Protein AF-A0A142YNX5-F1 (afdb_monomer_lite)

Secondary structure (DSSP, 8-state):
-----------------------PPP---TTSS----HHHHSSPP-TTSHHHHHHHHHHHH-TTS-EEEE--STTS-EEEE-SHHHHHHHPSP-S------S-EES-S--TTHHHHHHHHHHHHHHHHHHTT-S-SSS-------------

Foldseek 3Di:
DDDDDDDDDDDDPDDPPPPPPPPPPDDDDPLLADADALCQLLDDQDPPTNLVLQQVCVCVLCVVQWDKDWDDDPPTEIEIERGSVLSNLQTPFADDADGFDHHYYSDSYTPRGNVRSRRVSVSCSLSCLQSVNSDRPDDHPPDDDPDDDDD

Radius of gyration: 27.18 Å; chains: 1; bounding box: 88×74×47 Å

Sequence (151 aa):
MRRPTPITACALTGLVLLAASGRAMADFLPGQFITHSQESWGGAPAPGNAAQLLMDRFDFVYPTGSVEVGVGGPGGFSAIFTSGPAVLDYLPASGGPDPLNQDLLDPTSTSSGVLGGQVLALRLNVDFNKAGYLVGRMIAISHLVFASTHP

pLDDT: mean 78.05, std 22.07, range [36.03, 98.06]

Structure (mmCIF, N/CA/C/O backbone):
data_AF-A0A142YNX5-F1
#
_entry.id   AF-A0A142YNX5-F1
#
loop_
_atom_site.group_PDB
_atom_site.id
_atom_site.type_symbol
_atom_site.label_atom_id
_atom_site.label_alt_id
_atom_site.label_comp_id
_atom_site.label_asym_id
_atom_site.label_entity_id
_atom_site.label_seq_id
_atom_site.pdbx_PDB_ins_code
_atom_site.Cartn_x
_atom_site.Cartn_y
_atom_site.Cartn_z
_atom_site.occupancy
_atom_site.B_iso_or_equiv
_atom_site.auth_seq_id
_atom_site.auth_comp_id
_atom_site.auth_asym_id
_atom_site.auth_atom_id
_atom_site.pdbx_PDB_model_num
ATOM 1 N N . MET A 1 1 ? 73.063 -59.517 3.429 1.00 36.12 1 MET A N 1
ATOM 2 C CA . MET A 1 1 ? 74.010 -58.490 3.919 1.00 36.12 1 MET A CA 1
ATOM 3 C C . MET A 1 1 ? 73.230 -57.199 4.169 1.00 36.12 1 MET A C 1
ATOM 5 O O . MET A 1 1 ? 72.555 -56.778 3.248 1.00 36.12 1 MET A O 1
ATOM 9 N N . ARG A 1 2 ? 73.347 -56.623 5.384 1.00 38.78 2 ARG A N 1
ATOM 10 C CA . ARG A 1 2 ? 73.044 -55.224 5.810 1.00 38.78 2 ARG A CA 1
ATOM 11 C C . ARG A 1 2 ? 71.569 -54.758 5.737 1.00 38.78 2 ARG A C 1
ATOM 13 O O . ARG A 1 2 ? 71.041 -54.570 4.659 1.00 38.78 2 ARG A O 1
ATOM 20 N N . ARG A 1 3 ? 70.827 -54.765 6.858 1.00 36.03 3 ARG A N 1
ATOM 21 C CA . ARG A 1 3 ? 70.736 -53.802 8.003 1.00 36.03 3 ARG A CA 1
ATOM 22 C C . ARG A 1 3 ? 69.725 -52.647 7.749 1.00 36.03 3 ARG A C 1
ATOM 24 O O . ARG A 1 3 ? 69.882 -51.971 6.742 1.00 36.03 3 ARG A O 1
ATOM 31 N N . PRO A 1 4 ? 68.737 -52.410 8.646 1.00 44.72 4 PRO A N 1
ATOM 32 C CA . PRO A 1 4 ? 67.688 -51.383 8.503 1.00 44.72 4 PRO A CA 1
ATOM 33 C C . PRO A 1 4 ? 67.989 -50.038 9.214 1.00 44.72 4 PRO A C 1
ATOM 35 O O . PRO A 1 4 ? 68.861 -49.996 10.082 1.00 44.72 4 PRO A O 1
ATOM 38 N N . THR A 1 5 ? 67.151 -49.018 8.916 1.00 41.62 5 THR A N 1
ATOM 39 C CA . THR A 1 5 ? 66.945 -47.654 9.518 1.00 41.62 5 THR A CA 1
ATOM 40 C C . THR A 1 5 ? 67.805 -46.490 8.960 1.00 41.62 5 THR A C 1
ATOM 42 O O . THR A 1 5 ? 68.911 -46.778 8.508 1.00 41.62 5 THR A O 1
ATOM 45 N N . PRO A 1 6 ? 67.352 -45.197 8.952 1.00 44.66 6 PRO A N 1
ATOM 46 C CA . PRO A 1 6 ? 66.336 -44.593 9.831 1.00 44.66 6 PRO A CA 1
ATOM 47 C C . PRO A 1 6 ? 65.276 -43.637 9.228 1.00 44.66 6 PRO A C 1
ATOM 49 O O . PRO A 1 6 ? 65.344 -43.136 8.110 1.00 44.66 6 PRO A O 1
ATOM 52 N N . ILE A 1 7 ? 64.297 -43.402 10.102 1.00 49.91 7 ILE A N 1
ATOM 53 C CA . ILE A 1 7 ? 63.203 -42.430 10.113 1.00 49.91 7 ILE A CA 1
ATOM 54 C C . ILE A 1 7 ? 63.721 -41.011 9.836 1.00 49.91 7 ILE A C 1
ATOM 56 O O . ILE A 1 7 ? 64.614 -40.535 10.529 1.00 49.91 7 ILE A O 1
ATOM 60 N N . THR A 1 8 ? 63.109 -40.306 8.885 1.00 45.72 8 THR A N 1
ATOM 61 C CA . THR A 1 8 ? 63.151 -38.838 8.827 1.00 45.72 8 THR A CA 1
ATOM 62 C C . THR A 1 8 ? 61.718 -38.333 8.891 1.00 45.72 8 THR A C 1
ATOM 64 O O . THR A 1 8 ? 60.982 -38.356 7.908 1.00 45.72 8 THR A O 1
ATOM 67 N N . ALA A 1 9 ? 61.310 -37.944 10.097 1.00 41.38 9 ALA A N 1
ATOM 68 C CA . ALA A 1 9 ? 60.069 -37.236 10.347 1.00 41.38 9 ALA A CA 1
ATOM 69 C C . ALA A 1 9 ? 60.228 -35.799 9.831 1.00 41.38 9 ALA A C 1
ATOM 71 O O . ALA A 1 9 ? 61.016 -35.022 10.366 1.00 41.38 9 ALA A O 1
ATOM 72 N N . CYS A 1 10 ? 59.506 -35.460 8.767 1.00 37.84 10 CYS A N 1
ATOM 73 C CA . CYS A 1 10 ? 59.402 -34.090 8.286 1.00 37.84 10 CYS A CA 1
ATOM 74 C C . CYS A 1 10 ? 58.332 -33.387 9.132 1.00 37.84 10 CYS A C 1
ATOM 76 O O . CYS A 1 10 ? 57.138 -33.631 8.967 1.00 37.84 10 CYS A O 1
ATOM 78 N N . ALA A 1 11 ? 58.765 -32.584 10.104 1.00 40.47 11 ALA A N 1
ATOM 79 C CA . ALA A 1 11 ? 57.874 -31.771 10.918 1.00 40.47 11 ALA A CA 1
ATOM 80 C C . ALA A 1 11 ? 57.271 -30.652 10.054 1.00 40.47 11 ALA A C 1
ATOM 82 O O . ALA A 1 11 ? 57.923 -29.640 9.808 1.00 40.47 11 ALA A O 1
ATOM 83 N N . LEU A 1 12 ? 56.030 -30.827 9.594 1.00 39.69 12 LEU A N 1
ATOM 84 C CA . LEU A 1 12 ? 55.212 -29.713 9.124 1.00 39.69 12 LEU A CA 1
ATOM 85 C C . LEU A 1 12 ? 54.325 -29.247 10.277 1.00 39.69 12 LEU A C 1
ATOM 87 O O . LEU A 1 12 ? 53.305 -29.853 10.602 1.00 39.69 12 LEU A O 1
ATOM 91 N N . THR A 1 13 ? 54.743 -28.158 10.908 1.00 44.75 13 THR A N 1
ATOM 92 C CA . THR A 1 13 ? 53.954 -27.393 11.869 1.00 44.75 13 THR A CA 1
ATOM 93 C C . THR A 1 13 ? 52.793 -26.736 11.116 1.00 44.75 13 THR A C 1
ATOM 95 O O . THR A 1 13 ? 52.919 -25.638 10.581 1.00 44.75 13 THR A O 1
ATOM 98 N N . GLY A 1 14 ? 51.670 -27.444 11.000 1.00 42.62 14 GLY A N 1
ATOM 99 C CA . GLY A 1 14 ? 50.444 -26.925 10.402 1.00 42.62 14 GLY A CA 1
ATOM 100 C C . GLY A 1 14 ? 49.717 -26.012 11.383 1.00 42.62 14 GLY A C 1
ATOM 101 O O . GLY A 1 14 ? 49.102 -26.485 12.334 1.00 42.62 14 GLY A O 1
ATOM 102 N N . LEU A 1 15 ? 49.807 -24.703 11.150 1.00 43.34 15 LEU A N 1
ATOM 103 C CA . LEU A 1 15 ? 49.006 -23.665 11.796 1.00 43.34 15 LEU A CA 1
ATOM 104 C C . LEU A 1 15 ? 47.514 -24.033 11.722 1.00 43.34 15 LEU A C 1
ATOM 106 O O . LEU A 1 15 ? 46.925 -24.057 10.642 1.00 43.34 15 LEU A O 1
ATOM 110 N N . VAL A 1 16 ? 46.899 -24.298 12.875 1.00 45.19 16 VAL A N 1
ATOM 111 C CA . VAL A 1 16 ? 45.443 -24.413 13.005 1.00 45.19 16 VAL A CA 1
ATOM 112 C C . VAL A 1 16 ? 44.854 -23.015 12.806 1.00 45.19 16 VAL A C 1
ATOM 114 O O . VAL A 1 16 ? 44.807 -22.213 13.736 1.00 45.19 16 VAL A O 1
ATOM 117 N N . LEU A 1 17 ? 44.422 -22.701 11.582 1.00 39.06 17 LEU A N 1
ATOM 118 C CA . LEU A 1 17 ? 43.530 -21.571 11.340 1.00 39.06 17 LEU A CA 1
ATOM 119 C C . LEU A 1 17 ? 42.136 -21.961 11.829 1.00 39.06 17 LEU A C 1
ATOM 121 O O . LEU A 1 17 ? 41.371 -22.636 11.142 1.00 39.06 17 LEU A O 1
ATOM 125 N N . LEU A 1 18 ? 41.811 -21.507 13.035 1.00 42.62 18 LEU A N 1
ATOM 126 C CA . LEU A 1 18 ? 40.441 -21.411 13.509 1.00 42.62 18 LEU A CA 1
ATOM 127 C C . LEU A 1 18 ? 39.742 -20.336 12.659 1.00 42.62 18 LEU A C 1
ATOM 129 O O . LEU A 1 18 ? 39.700 -19.165 13.029 1.00 42.62 18 LEU A O 1
ATOM 133 N N . ALA A 1 19 ? 39.247 -20.708 11.477 1.00 50.28 19 ALA A N 1
ATOM 134 C CA . ALA A 1 19 ? 38.344 -19.857 10.718 1.00 50.28 19 ALA A CA 1
ATOM 135 C C . ALA A 1 19 ? 37.025 -19.800 11.494 1.00 50.28 19 ALA A C 1
ATOM 137 O O . ALA A 1 19 ? 36.121 -20.609 11.287 1.00 50.28 19 ALA A O 1
ATOM 138 N N . ALA A 1 20 ? 36.935 -18.863 12.441 1.00 49.78 20 ALA A N 1
ATOM 139 C CA . ALA A 1 20 ? 35.656 -18.434 12.963 1.00 49.78 20 ALA A CA 1
ATOM 140 C C . ALA A 1 20 ? 34.800 -18.095 11.742 1.00 49.78 20 ALA A C 1
ATOM 142 O O . ALA A 1 20 ? 35.188 -17.262 10.921 1.00 49.78 20 ALA A O 1
ATOM 143 N N . SER A 1 21 ? 33.670 -18.780 11.583 1.00 47.69 21 SER A N 1
ATOM 144 C CA . SER A 1 21 ? 32.651 -18.408 10.612 1.00 47.69 21 SER A CA 1
ATOM 145 C C . SER A 1 21 ? 32.042 -17.086 11.071 1.00 47.69 21 SER A C 1
ATOM 147 O O . SER A 1 21 ? 30.923 -17.034 11.575 1.00 47.69 21 SER A O 1
ATOM 149 N N . GLY A 1 22 ? 32.811 -16.005 10.952 1.00 45.16 22 GLY A N 1
ATOM 150 C CA . GLY A 1 22 ? 32.291 -14.661 10.976 1.00 45.16 22 GLY A CA 1
ATOM 151 C C . GLY A 1 22 ? 31.390 -14.562 9.764 1.00 45.16 22 GLY A C 1
ATOM 152 O O . GLY A 1 22 ? 31.859 -14.325 8.655 1.00 45.16 22 GLY A O 1
ATOM 153 N N . ARG A 1 23 ? 30.091 -14.799 9.959 1.00 47.75 23 ARG A N 1
ATOM 154 C CA . ARG A 1 23 ? 29.067 -14.271 9.064 1.00 47.75 23 ARG A CA 1
ATOM 155 C C . ARG A 1 23 ? 29.186 -12.752 9.153 1.00 47.75 23 ARG A C 1
ATOM 157 O O . ARG A 1 23 ? 28.496 -12.120 9.946 1.00 47.75 23 ARG A O 1
ATOM 164 N N . ALA A 1 24 ? 30.129 -12.187 8.403 1.00 48.38 24 ALA A N 1
ATOM 165 C CA . ALA A 1 24 ? 30.129 -10.775 8.099 1.00 48.38 24 ALA A CA 1
ATOM 166 C C . ALA A 1 24 ? 28.786 -10.503 7.417 1.00 48.38 24 ALA A C 1
ATOM 168 O O . ALA A 1 24 ? 28.429 -11.148 6.429 1.00 48.38 24 ALA A O 1
ATOM 169 N N . MET A 1 25 ? 27.998 -9.646 8.058 1.00 51.38 25 MET A N 1
ATOM 170 C CA . MET A 1 25 ? 26.755 -9.103 7.532 1.00 51.38 25 MET A CA 1
ATOM 171 C C . MET A 1 25 ? 27.015 -8.625 6.104 1.00 51.38 25 MET A C 1
ATOM 173 O O . MET A 1 25 ? 27.985 -7.911 5.877 1.00 51.38 25 MET A O 1
ATOM 177 N N . ALA A 1 26 ? 26.203 -9.103 5.163 1.00 56.84 26 ALA A N 1
ATOM 178 C CA . ALA A 1 26 ? 26.353 -8.842 3.739 1.00 56.84 26 ALA A CA 1
ATOM 179 C C . ALA A 1 26 ? 26.611 -7.352 3.458 1.00 56.84 26 ALA A C 1
ATOM 181 O O . ALA A 1 26 ? 25.928 -6.493 4.015 1.00 56.84 26 ALA A O 1
ATOM 182 N N . ASP A 1 27 ? 27.575 -7.067 2.582 1.00 64.25 27 ASP A N 1
ATOM 183 C CA . ASP A 1 27 ? 27.818 -5.719 2.079 1.00 64.25 27 ASP A CA 1
ATOM 184 C C . ASP A 1 27 ? 26.539 -5.192 1.413 1.00 64.25 27 ASP A C 1
ATOM 186 O O . ASP A 1 27 ? 26.105 -5.697 0.371 1.00 64.25 27 ASP A O 1
ATOM 190 N N . PHE A 1 28 ? 25.925 -4.182 2.030 1.00 64.06 28 PHE A N 1
ATOM 191 C CA . PHE A 1 28 ? 24.800 -3.457 1.454 1.00 64.06 28 PHE A CA 1
ATOM 192 C C . PHE A 1 28 ? 25.301 -2.638 0.261 1.00 64.06 28 PHE A C 1
ATOM 194 O O . PHE A 1 28 ? 25.969 -1.618 0.432 1.00 64.06 28 PHE A O 1
ATOM 201 N N . LEU A 1 29 ? 24.986 -3.073 -0.957 1.00 64.56 29 LEU A N 1
ATOM 202 C CA . LEU A 1 29 ? 25.271 -2.295 -2.163 1.00 64.56 29 LEU A CA 1
ATOM 203 C C . LEU A 1 29 ? 24.113 -1.323 -2.448 1.00 64.56 29 LEU A C 1
ATOM 205 O O . LEU A 1 29 ? 22.945 -1.700 -2.288 1.00 64.56 29 LEU A O 1
ATOM 209 N N . PRO A 1 30 ? 24.395 -0.090 -2.913 1.00 56.00 30 PRO A N 1
ATOM 210 C CA . PRO A 1 30 ? 23.358 0.824 -3.376 1.00 56.00 30 PRO A CA 1
ATOM 211 C C . PRO A 1 30 ? 22.442 0.152 -4.403 1.00 56.00 30 PRO A C 1
ATOM 213 O O . PRO A 1 30 ? 22.910 -0.477 -5.353 1.00 56.00 30 PRO A O 1
ATOM 216 N N . GLY A 1 31 ? 21.130 0.267 -4.194 1.00 61.62 31 GLY A N 1
ATOM 217 C CA . GLY A 1 31 ? 20.140 -0.381 -5.050 1.00 61.62 31 GLY A CA 1
ATOM 218 C C . GLY A 1 31 ? 20.013 -1.892 -4.840 1.00 61.62 31 GLY A C 1
ATOM 219 O O . GLY A 1 31 ? 19.564 -2.573 -5.752 1.00 61.62 31 GLY A O 1
ATOM 220 N N . GLN A 1 32 ? 20.406 -2.446 -3.688 1.00 63.50 32 GLN A N 1
ATOM 221 C CA . GLN A 1 32 ? 19.965 -3.787 -3.261 1.00 63.50 32 GLN A CA 1
ATOM 222 C C . GLN A 1 32 ? 18.574 -3.772 -2.628 1.00 63.50 32 GLN A C 1
ATOM 224 O O . GLN A 1 32 ? 17.817 -4.719 -2.803 1.00 63.50 32 GLN A O 1
ATOM 229 N N . PHE A 1 33 ? 18.227 -2.681 -1.948 1.00 69.00 33 PHE A N 1
ATOM 230 C CA . PHE A 1 33 ? 16.922 -2.472 -1.334 1.00 69.00 33 PHE A CA 1
ATOM 231 C C . PHE A 1 33 ? 16.326 -1.193 -1.906 1.00 69.00 33 PHE A C 1
ATOM 233 O O . PHE A 1 33 ? 16.976 -0.147 -1.895 1.00 69.00 33 PHE A O 1
ATOM 240 N N . ILE A 1 34 ? 15.112 -1.293 -2.437 1.00 79.62 34 ILE A N 1
ATOM 241 C CA . ILE A 1 34 ? 14.365 -0.158 -2.973 1.00 79.62 34 ILE A CA 1
ATOM 242 C C . ILE A 1 34 ? 13.078 -0.057 -2.174 1.00 79.62 34 ILE A C 1
ATOM 244 O O . ILE A 1 34 ? 12.363 -1.041 -2.009 1.00 79.62 34 ILE A O 1
ATOM 248 N N . THR A 1 35 ? 12.798 1.141 -1.680 1.00 86.25 35 THR A N 1
ATOM 249 C CA . THR A 1 35 ? 11.510 1.498 -1.099 1.00 86.25 35 THR A CA 1
ATOM 250 C C . THR A 1 35 ? 10.963 2.708 -1.836 1.00 86.25 35 THR A C 1
ATOM 252 O O . THR A 1 35 ? 11.707 3.544 -2.352 1.00 86.25 35 THR A O 1
ATOM 255 N N . HIS A 1 36 ? 9.645 2.790 -1.895 1.00 89.06 36 HIS A N 1
ATOM 256 C CA . HIS A 1 36 ? 8.915 3.885 -2.504 1.00 89.06 36 HIS A CA 1
ATOM 257 C C . HIS A 1 36 ? 8.136 4.632 -1.425 1.00 89.06 36 HIS A C 1
ATOM 259 O O . HIS A 1 36 ? 7.608 4.027 -0.487 1.00 89.06 36 HIS A O 1
ATOM 265 N N . SER A 1 37 ? 8.086 5.958 -1.541 1.00 92.88 37 SER A N 1
ATOM 266 C CA . SER A 1 37 ? 7.244 6.782 -0.677 1.00 92.88 37 SER A CA 1
ATOM 267 C C . SER A 1 37 ? 5.766 6.604 -1.036 1.00 92.88 37 SER A C 1
ATOM 269 O O . SER A 1 37 ? 5.441 6.090 -2.112 1.00 92.88 37 SER A O 1
ATOM 271 N N . GLN A 1 38 ? 4.856 7.054 -0.168 1.00 94.56 38 GLN A N 1
ATOM 272 C CA . GLN A 1 38 ? 3.422 7.035 -0.477 1.00 94.56 38 GLN A CA 1
ATOM 273 C C . GLN A 1 38 ? 3.095 7.809 -1.764 1.00 94.56 38 GLN A C 1
ATOM 275 O O . GLN A 1 38 ? 2.222 7.400 -2.517 1.00 94.56 38 GLN A O 1
ATOM 280 N N . GLU A 1 39 ? 3.832 8.883 -2.059 1.00 91.81 39 GLU A N 1
ATOM 281 C CA . GLU A 1 39 ? 3.648 9.710 -3.253 1.00 91.81 39 GLU A CA 1
ATOM 282 C C . GLU A 1 39 ? 4.084 8.964 -4.515 1.00 91.81 39 GLU A C 1
ATOM 284 O O . GLU A 1 39 ? 3.493 9.134 -5.575 1.00 91.81 39 GLU A O 1
ATOM 289 N N . SER A 1 40 ? 5.106 8.109 -4.412 1.00 90.75 40 SER A N 1
ATOM 290 C CA . SER A 1 40 ? 5.523 7.255 -5.523 1.00 90.75 40 SER A CA 1
ATOM 291 C C . SER A 1 40 ? 4.523 6.124 -5.775 1.00 90.75 40 SER A C 1
ATOM 293 O O . SER A 1 40 ? 4.331 5.752 -6.932 1.00 90.75 40 SER A O 1
ATOM 295 N N . TRP A 1 41 ? 3.918 5.565 -4.721 1.00 94.25 41 TRP A N 1
ATOM 296 C CA . TRP A 1 41 ? 2.878 4.537 -4.834 1.00 94.25 41 TRP A CA 1
ATOM 297 C C . TRP A 1 41 ? 1.551 5.100 -5.353 1.00 94.25 41 TRP A C 1
ATOM 299 O O . TRP A 1 41 ? 0.944 4.466 -6.204 1.00 94.25 41 TRP A O 1
ATOM 309 N N . GLY A 1 42 ? 1.149 6.287 -4.889 1.00 91.88 42 GLY A N 1
ATOM 310 C CA . GLY A 1 42 ? -0.050 7.026 -5.314 1.00 91.88 42 GLY A CA 1
ATOM 311 C C . GLY A 1 42 ? 0.158 7.972 -6.500 1.00 91.88 42 GLY A C 1
ATOM 312 O O . GLY A 1 42 ? -0.652 8.860 -6.745 1.00 91.88 42 GLY A O 1
ATOM 313 N N . GLY A 1 43 ? 1.286 7.860 -7.204 1.00 91.19 43 GLY A N 1
ATOM 314 C CA . GLY A 1 43 ? 1.577 8.694 -8.368 1.00 91.19 43 GLY A CA 1
ATOM 315 C C . GLY A 1 43 ? 0.755 8.294 -9.597 1.00 91.19 43 GLY A C 1
ATOM 316 O O . GLY A 1 43 ? 0.095 7.260 -9.624 1.00 91.19 43 GLY A O 1
ATOM 317 N N . ALA A 1 44 ? 0.851 9.080 -10.672 1.00 91.94 44 ALA A N 1
ATOM 318 C CA . ALA A 1 44 ? 0.287 8.678 -11.960 1.00 91.94 44 ALA A CA 1
ATOM 319 C C . ALA A 1 44 ? 1.026 7.431 -12.497 1.00 91.94 44 ALA A C 1
ATOM 321 O O . ALA A 1 44 ? 2.257 7.480 -12.608 1.00 91.94 44 ALA A O 1
ATOM 322 N N . PRO A 1 45 ? 0.329 6.336 -12.855 1.00 91.31 45 PRO A N 1
ATOM 323 C CA . PRO A 1 45 ? 0.955 5.148 -13.431 1.00 91.31 45 PRO A CA 1
ATOM 324 C C . PRO A 1 45 ? 1.736 5.487 -14.703 1.00 91.31 45 PRO A C 1
ATOM 326 O O . PRO A 1 45 ? 1.200 6.062 -15.651 1.00 91.31 45 PRO A O 1
ATOM 329 N N . ALA A 1 46 ? 3.027 5.163 -14.708 1.00 82.50 46 ALA A N 1
ATOM 330 C CA . ALA A 1 46 ? 3.904 5.344 -15.856 1.00 82.50 46 ALA A CA 1
ATOM 331 C C . ALA A 1 46 ? 4.961 4.230 -15.891 1.00 82.50 46 ALA A C 1
ATOM 333 O O . ALA A 1 46 ? 5.354 3.728 -14.833 1.00 82.50 46 ALA A O 1
ATOM 334 N N . PRO A 1 47 ? 5.466 3.844 -17.078 1.00 83.31 47 PRO A N 1
ATOM 335 C CA . PRO A 1 47 ? 6.443 2.767 -17.194 1.00 83.31 47 PRO A CA 1
ATOM 336 C C . PRO A 1 47 ? 7.628 2.935 -16.234 1.00 83.31 47 PRO A C 1
ATOM 338 O O . PRO A 1 47 ? 8.329 3.946 -16.263 1.00 83.31 47 PRO A O 1
ATOM 341 N N . GLY A 1 48 ? 7.854 1.923 -15.393 1.00 79.81 48 GLY A N 1
ATOM 342 C CA . GLY A 1 48 ? 8.983 1.872 -14.461 1.00 79.81 48 GLY A CA 1
ATOM 343 C C . GLY A 1 48 ? 8.778 2.574 -13.115 1.00 79.81 48 GLY A C 1
ATOM 344 O O . GLY A 1 48 ? 9.717 2.588 -12.322 1.00 79.81 48 GLY A O 1
ATOM 345 N N . ASN A 1 49 ? 7.596 3.133 -12.824 1.00 86.38 49 ASN A N 1
ATOM 346 C CA . ASN A 1 49 ? 7.297 3.701 -11.507 1.00 86.38 49 ASN A CA 1
ATOM 347 C C . ASN A 1 49 ? 6.485 2.749 -10.608 1.00 86.38 49 ASN A C 1
ATOM 349 O O . ASN A 1 49 ? 5.955 1.730 -11.054 1.00 86.38 49 ASN A O 1
ATOM 353 N N . ALA A 1 50 ? 6.403 3.084 -9.318 1.00 90.38 50 ALA A N 1
ATOM 354 C CA . ALA A 1 50 ? 5.743 2.235 -8.330 1.00 90.38 50 ALA A CA 1
ATOM 355 C C . ALA A 1 50 ? 4.220 2.159 -8.530 1.00 90.38 50 ALA A C 1
ATOM 357 O O . ALA A 1 50 ? 3.645 1.096 -8.332 1.00 90.38 50 ALA A O 1
ATOM 358 N N . ALA A 1 51 ? 3.580 3.237 -8.991 1.00 91.62 51 ALA A N 1
ATOM 359 C CA . ALA A 1 51 ? 2.155 3.242 -9.321 1.00 91.62 51 ALA A CA 1
ATOM 360 C C . ALA A 1 51 ? 1.805 2.242 -10.441 1.00 91.62 51 ALA A C 1
ATOM 362 O O . ALA A 1 51 ? 0.851 1.478 -10.315 1.00 91.62 51 ALA A O 1
ATOM 363 N N . GLN A 1 52 ? 2.610 2.170 -11.506 1.00 92.38 52 GLN A N 1
ATOM 364 C CA . GLN A 1 52 ? 2.437 1.159 -12.554 1.00 92.38 52 GLN A CA 1
ATOM 365 C C . GLN A 1 52 ? 2.712 -0.247 -12.018 1.00 92.38 52 GLN A C 1
ATOM 367 O O . GLN A 1 52 ? 1.952 -1.171 -12.290 1.00 92.38 52 GLN A O 1
ATOM 372 N N . LEU A 1 53 ? 3.769 -0.410 -11.215 1.00 92.88 53 LEU A N 1
ATOM 373 C CA . LEU A 1 53 ? 4.089 -1.695 -10.598 1.00 92.88 53 LEU A CA 1
ATOM 374 C C . LEU A 1 53 ? 2.944 -2.204 -9.713 1.00 92.88 53 LEU A C 1
ATOM 376 O O . LEU A 1 53 ? 2.624 -3.391 -9.749 1.00 92.88 53 LEU A O 1
ATOM 380 N N . LEU A 1 54 ? 2.327 -1.308 -8.941 1.00 94.62 54 LEU A N 1
ATOM 381 C CA . LEU A 1 54 ? 1.155 -1.584 -8.123 1.00 94.62 54 LEU A CA 1
ATOM 382 C C . LEU A 1 54 ? 0.004 -2.097 -8.988 1.00 94.62 54 LEU A C 1
ATOM 384 O O . LEU A 1 54 ? -0.517 -3.171 -8.703 1.00 94.62 54 LEU A O 1
ATOM 388 N N . MET A 1 55 ? -0.347 -1.382 -10.060 1.00 95.38 55 MET A N 1
ATOM 389 C CA . MET A 1 55 ? -1.415 -1.806 -10.972 1.00 95.38 55 MET A CA 1
ATOM 390 C C . MET A 1 55 ? -1.139 -3.170 -11.611 1.00 95.38 55 MET A C 1
ATOM 392 O O . MET A 1 55 ? -2.039 -3.999 -11.694 1.00 95.38 55 MET A O 1
ATOM 396 N N . ASP A 1 56 ? 0.101 -3.419 -12.026 1.00 94.81 56 ASP A N 1
ATOM 397 C CA . ASP A 1 56 ? 0.465 -4.638 -12.751 1.00 94.81 56 ASP A CA 1
ATOM 398 C C . ASP A 1 56 ? 0.569 -5.870 -11.842 1.00 94.81 56 ASP A C 1
ATOM 400 O O . ASP A 1 56 ? 0.426 -7.004 -12.308 1.00 94.81 56 ASP A O 1
ATOM 404 N N . ARG A 1 57 ? 0.913 -5.673 -10.560 1.00 95.38 57 ARG A N 1
ATOM 405 C CA . ARG A 1 57 ? 1.326 -6.762 -9.660 1.00 95.38 57 ARG A CA 1
ATOM 406 C C . ARG A 1 57 ? 0.476 -6.930 -8.411 1.00 95.38 57 ARG A C 1
ATOM 408 O O . ARG A 1 57 ? 0.734 -7.889 -7.687 1.00 95.38 57 ARG A O 1
ATOM 415 N N . PHE A 1 58 ? -0.532 -6.089 -8.175 1.00 96.50 58 PHE A N 1
ATOM 416 C CA . PHE A 1 58 ? -1.376 -6.175 -6.979 1.00 96.50 58 PHE A CA 1
ATOM 417 C C . PHE A 1 58 ? -1.890 -7.599 -6.724 1.00 96.50 58 PHE A C 1
ATOM 419 O O . PHE A 1 58 ? -1.582 -8.173 -5.684 1.00 96.50 58 PHE A O 1
ATOM 426 N N . ASP A 1 59 ? -2.558 -8.215 -7.702 1.00 96.62 59 ASP A N 1
ATOM 427 C CA . ASP A 1 59 ? -3.153 -9.554 -7.550 1.00 96.62 59 ASP A CA 1
ATOM 428 C C . ASP A 1 59 ? -2.106 -10.661 -7.350 1.00 96.62 59 ASP A C 1
ATOM 430 O O . ASP A 1 59 ? -2.378 -11.699 -6.747 1.00 96.62 59 ASP A O 1
ATOM 434 N N . PHE A 1 60 ? -0.878 -10.442 -7.829 1.00 95.06 60 PHE A N 1
ATOM 435 C CA . PHE A 1 60 ? 0.229 -11.372 -7.610 1.00 95.06 60 PHE A CA 1
ATOM 436 C C . PHE A 1 60 ? 0.816 -11.255 -6.200 1.00 95.06 60 PHE A C 1
ATOM 438 O O . PHE A 1 60 ? 1.332 -12.239 -5.671 1.00 95.06 60 PHE A O 1
ATOM 445 N N . VAL A 1 61 ? 0.784 -10.058 -5.611 1.00 94.94 61 VAL A N 1
ATOM 446 C CA . VAL A 1 61 ? 1.254 -9.801 -4.242 1.00 94.94 61 VAL A CA 1
ATOM 447 C C . VAL A 1 61 ? 0.180 -10.180 -3.219 1.00 94.94 61 VAL A C 1
ATOM 449 O O . VAL A 1 61 ? 0.505 -10.738 -2.171 1.00 94.94 61 VAL A O 1
ATOM 452 N N . TYR A 1 62 ? -1.091 -9.949 -3.551 1.00 96.44 62 TYR A N 1
ATOM 453 C CA . TYR A 1 62 ? -2.258 -10.187 -2.705 1.00 96.44 62 TYR A CA 1
ATOM 454 C C . TYR A 1 62 ? -3.205 -11.215 -3.343 1.00 96.44 62 TYR A C 1
ATOM 456 O O . TYR A 1 62 ? -4.298 -10.864 -3.781 1.00 96.44 62 TYR A O 1
ATOM 464 N N . PRO A 1 63 ? -2.846 -12.513 -3.364 1.00 94.06 63 PRO A N 1
ATOM 465 C CA . PRO A 1 63 ? -3.670 -13.553 -3.988 1.00 94.06 63 PRO A CA 1
ATOM 466 C C . PRO A 1 63 ? -5.017 -13.774 -3.279 1.00 94.06 63 PRO A C 1
ATOM 468 O O . PRO A 1 63 ? -5.919 -14.386 -3.842 1.00 94.06 63 PRO A O 1
ATOM 471 N N . THR A 1 64 ? -5.159 -13.295 -2.039 1.00 90.94 64 THR A N 1
ATOM 472 C CA . THR A 1 64 ? -6.425 -13.283 -1.290 1.00 90.94 64 THR A CA 1
ATOM 473 C C . THR A 1 64 ? -7.310 -12.083 -1.633 1.00 90.94 64 THR A C 1
ATOM 475 O O . THR A 1 64 ? -8.424 -12.002 -1.126 1.00 90.94 64 THR A O 1
ATOM 478 N N . GLY A 1 65 ? -6.830 -11.171 -2.484 1.00 91.38 65 GLY A N 1
ATOM 479 C CA . GLY A 1 65 ? -7.599 -10.057 -3.031 1.00 91.38 65 GLY A CA 1
ATOM 480 C C . GLY A 1 65 ? -7.597 -8.785 -2.190 1.00 91.38 65 GLY A C 1
ATOM 481 O O . GLY A 1 65 ? -8.410 -7.910 -2.457 1.00 91.38 65 GLY A O 1
ATOM 482 N N . SER A 1 66 ? -6.740 -8.656 -1.171 1.00 95.31 66 SER A N 1
ATOM 483 C CA . SER A 1 66 ? -6.681 -7.415 -0.396 1.00 95.31 66 SER A CA 1
ATOM 484 C C . SER A 1 66 ? -5.370 -7.186 0.349 1.00 95.31 66 SER A C 1
ATOM 486 O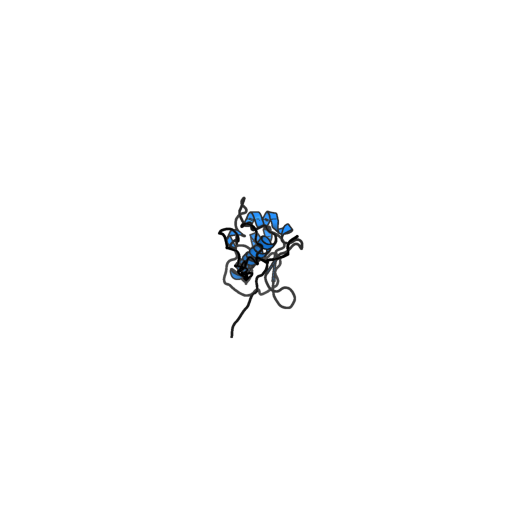 O . SER A 1 66 ? -4.678 -8.124 0.749 1.00 95.31 66 SER A O 1
ATOM 488 N N . VAL A 1 67 ? -5.087 -5.909 0.599 1.00 96.31 67 VAL A N 1
ATOM 489 C CA . VAL A 1 67 ? -4.121 -5.434 1.593 1.00 96.31 67 VAL A CA 1
ATOM 490 C C . VAL A 1 67 ? -4.872 -4.735 2.719 1.00 96.31 67 VAL A C 1
ATOM 492 O O . VAL A 1 67 ? -5.798 -3.969 2.472 1.00 96.31 67 VAL A O 1
ATOM 495 N N . GLU A 1 68 ? -4.482 -5.006 3.960 1.00 95.44 68 GLU A N 1
ATOM 496 C CA . GLU A 1 68 ? -5.112 -4.446 5.155 1.00 95.44 68 GLU A CA 1
ATOM 497 C C . GLU A 1 68 ? -4.088 -3.658 5.976 1.00 95.44 68 GLU A C 1
ATOM 499 O O . GLU A 1 68 ? -2.949 -4.096 6.173 1.00 95.44 68 GLU A O 1
ATOM 504 N N . VAL A 1 69 ? -4.505 -2.489 6.461 1.00 93.94 69 VAL A N 1
ATOM 505 C CA . VAL A 1 69 ? -3.725 -1.619 7.341 1.00 93.94 69 VAL A CA 1
ATOM 506 C C . VAL A 1 69 ? -4.532 -1.314 8.597 1.00 93.94 69 VAL A C 1
ATOM 508 O O . VAL A 1 69 ? -5.637 -0.790 8.512 1.00 93.94 69 VAL A O 1
ATOM 511 N N . GLY A 1 70 ? -3.963 -1.601 9.767 1.00 92.81 70 GLY A N 1
ATOM 512 C CA . GLY A 1 70 ? -4.624 -1.433 11.061 1.00 92.81 70 GLY A CA 1
ATOM 513 C C . GLY A 1 70 ? -4.729 -2.754 11.814 1.00 92.81 70 GLY A C 1
ATOM 514 O O . GLY A 1 70 ? -3.880 -3.633 11.655 1.00 92.81 70 GLY A O 1
ATOM 515 N N . VAL A 1 71 ? -5.747 -2.869 12.662 1.00 90.12 71 VAL A N 1
ATOM 516 C CA . VAL A 1 71 ? -6.024 -4.072 13.454 1.00 90.12 71 VAL A CA 1
ATOM 517 C C . VAL A 1 71 ? -7.417 -4.566 13.090 1.00 90.12 71 VAL A C 1
ATOM 519 O O . VAL A 1 71 ? -8.401 -3.985 13.535 1.00 90.12 71 VAL A O 1
ATOM 522 N N . GLY A 1 72 ? -7.489 -5.626 12.288 1.00 86.81 72 GLY A N 1
ATOM 523 C CA . GLY A 1 72 ? -8.755 -6.230 11.892 1.00 86.81 72 GLY A CA 1
ATOM 524 C C . GLY A 1 72 ? -9.490 -6.939 13.028 1.00 86.81 72 GLY A C 1
ATOM 525 O O . GLY A 1 72 ? -8.908 -7.395 14.019 1.00 86.81 72 GLY A O 1
ATOM 526 N N . GLY A 1 73 ? -10.798 -7.096 12.834 1.00 81.12 73 GLY A N 1
ATOM 527 C CA . GLY A 1 73 ? -11.6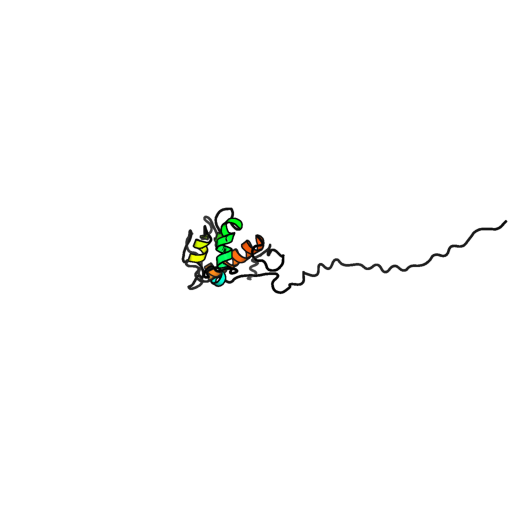82 -7.800 13.756 1.00 81.12 73 GLY A CA 1
ATOM 528 C C . GLY A 1 73 ? -12.103 -6.959 14.969 1.00 81.12 73 GLY A C 1
ATOM 529 O O . GLY A 1 73 ? -11.816 -5.772 15.051 1.00 81.12 73 GLY A O 1
ATOM 530 N N . PRO A 1 74 ? -12.778 -7.565 15.962 1.00 80.12 74 PRO A N 1
ATOM 531 C CA . PRO A 1 74 ? -13.446 -6.829 17.044 1.00 80.12 74 PRO A CA 1
ATOM 532 C C . PRO A 1 74 ? -12.497 -6.105 18.018 1.00 80.12 74 PRO A C 1
ATOM 534 O O . PRO A 1 74 ? -12.962 -5.458 18.953 1.00 80.12 74 PRO A O 1
ATOM 537 N N . GLY A 1 75 ? -11.180 -6.255 17.848 1.00 81.56 75 GLY A N 1
ATOM 538 C CA . GLY A 1 75 ? -10.151 -5.670 18.707 1.00 81.56 75 GLY A CA 1
ATOM 539 C C . GLY A 1 75 ? -9.572 -4.347 18.203 1.00 81.56 75 GLY A C 1
ATOM 540 O O . GLY A 1 75 ? -8.702 -3.795 18.874 1.00 81.56 75 GLY A O 1
ATOM 541 N N . GLY A 1 76 ? -10.010 -3.844 17.047 1.00 89.94 76 GLY A N 1
ATOM 542 C CA . GLY A 1 76 ? -9.488 -2.604 16.490 1.00 89.94 76 GLY A CA 1
ATOM 543 C C . GLY A 1 76 ? -10.228 -2.140 15.244 1.00 89.94 76 GLY A C 1
ATOM 544 O O . GLY A 1 76 ? -11.352 -2.558 14.991 1.00 89.94 76 GLY A O 1
ATOM 545 N N . PHE A 1 77 ? -9.584 -1.232 14.517 1.00 96.00 77 PHE A N 1
ATOM 546 C CA . PHE A 1 77 ? -10.079 -0.686 13.264 1.00 96.00 77 PHE A CA 1
ATOM 547 C C . PHE A 1 77 ? -9.032 -0.850 12.170 1.00 96.00 77 PHE A C 1
ATOM 549 O O . PHE A 1 77 ? -7.822 -0.751 12.421 1.00 96.00 77 PHE A O 1
ATOM 556 N N . SER A 1 78 ? -9.510 -1.069 10.953 1.00 95.88 78 SER A N 1
ATOM 557 C CA . SER A 1 78 ? -8.692 -1.372 9.787 1.00 95.88 78 SER A CA 1
ATOM 558 C C . SER A 1 78 ? -9.178 -0.648 8.531 1.00 95.88 78 SER A C 1
ATOM 560 O O . SER A 1 78 ? -10.345 -0.294 8.395 1.00 95.88 78 SER A O 1
ATOM 562 N N . ALA A 1 79 ? -8.264 -0.418 7.596 1.00 97.12 79 ALA A N 1
ATOM 563 C CA . ALA A 1 79 ? -8.571 -0.029 6.229 1.00 97.12 79 ALA A CA 1
ATOM 564 C C . ALA A 1 79 ? -8.128 -1.156 5.294 1.00 97.12 79 ALA A C 1
ATOM 566 O O . ALA A 1 79 ? -6.954 -1.538 5.286 1.00 97.12 79 ALA A O 1
ATOM 567 N N . ILE A 1 80 ? -9.072 -1.685 4.524 1.00 97.19 80 ILE A N 1
ATOM 568 C CA . ILE A 1 80 ? -8.862 -2.766 3.564 1.00 97.19 80 ILE A CA 1
ATOM 569 C C . ILE A 1 80 ? -8.932 -2.178 2.161 1.00 97.19 80 ILE A C 1
ATOM 571 O O . ILE A 1 80 ? -9.897 -1.495 1.830 1.00 97.19 80 ILE A O 1
ATOM 575 N N . PHE A 1 81 ? -7.937 -2.488 1.335 1.00 98.06 81 PHE A N 1
ATOM 576 C CA . PHE A 1 81 ? -7.907 -2.140 -0.080 1.00 98.06 81 PHE A CA 1
ATOM 577 C C . PHE A 1 81 ? -7.934 -3.415 -0.908 1.00 98.06 81 PHE A C 1
ATOM 579 O O . PHE A 1 81 ? -7.090 -4.294 -0.723 1.00 98.06 81 PHE A O 1
ATOM 586 N N . THR A 1 82 ? -8.896 -3.521 -1.813 1.00 97.88 82 THR A N 1
ATOM 587 C CA . THR A 1 82 ? -9.178 -4.739 -2.583 1.00 97.88 82 THR A CA 1
ATOM 588 C C . THR A 1 82 ? -8.498 -4.768 -3.947 1.00 97.88 82 THR A C 1
ATOM 590 O O . THR A 1 82 ? -8.518 -5.785 -4.636 1.00 97.88 82 THR A O 1
ATOM 593 N N . SER A 1 83 ? -7.894 -3.655 -4.367 1.00 97.56 83 SER A N 1
ATOM 594 C CA . SER A 1 83 ? -7.284 -3.542 -5.690 1.00 97.56 83 SER A CA 1
ATOM 595 C C . SER A 1 83 ? -6.197 -2.466 -5.756 1.00 97.56 83 SER A C 1
ATOM 597 O O . SER A 1 83 ? -6.154 -1.544 -4.940 1.00 97.56 83 SER A O 1
ATOM 599 N N . GLY A 1 84 ? -5.338 -2.551 -6.779 1.00 96.81 84 GLY A N 1
ATOM 600 C CA . GLY A 1 84 ? -4.362 -1.504 -7.100 1.00 96.81 84 GLY A CA 1
ATOM 601 C C . GLY A 1 84 ? -4.998 -0.117 -7.302 1.00 96.81 84 GLY A C 1
ATOM 602 O O . GLY A 1 84 ? -4.511 0.839 -6.702 1.00 96.81 84 GLY A O 1
ATOM 603 N N . PRO A 1 85 ? -6.100 0.017 -8.071 1.00 97.25 85 PRO A N 1
ATOM 604 C CA . PRO A 1 85 ? -6.843 1.273 -8.183 1.00 97.25 85 PRO A CA 1
ATOM 605 C C . PRO A 1 85 ? -7.348 1.830 -6.845 1.00 97.25 85 PRO A C 1
ATOM 607 O O . PRO A 1 85 ? -7.173 3.015 -6.600 1.00 97.25 85 PRO A O 1
ATOM 610 N N . ALA A 1 86 ? -7.875 0.994 -5.942 1.00 98.06 86 ALA A N 1
ATOM 611 C CA . ALA A 1 86 ? -8.325 1.466 -4.626 1.00 98.06 86 ALA A CA 1
ATOM 612 C C . ALA A 1 86 ? -7.173 2.043 -3.782 1.00 98.06 86 ALA A C 1
ATOM 614 O O . ALA A 1 86 ? -7.342 3.028 -3.068 1.00 98.06 86 ALA A O 1
ATOM 615 N N . VAL A 1 87 ? -5.976 1.458 -3.893 1.00 97.75 87 VAL A N 1
ATOM 616 C CA . VAL A 1 87 ? -4.763 2.006 -3.267 1.00 97.75 87 VAL A CA 1
ATOM 617 C C . VAL A 1 87 ? -4.355 3.340 -3.910 1.00 97.75 87 VAL A C 1
ATOM 619 O O . VAL A 1 87 ? -3.948 4.251 -3.190 1.00 97.75 87 VAL A O 1
ATOM 622 N N . LEU A 1 88 ? -4.471 3.476 -5.237 1.00 96.62 88 LEU A N 1
ATOM 623 C CA . LEU A 1 88 ? -4.192 4.734 -5.945 1.00 96.62 88 LEU A CA 1
ATOM 624 C C . LEU A 1 88 ? -5.180 5.845 -5.582 1.00 96.62 88 LEU A C 1
ATOM 626 O O . LEU A 1 88 ? -4.771 6.990 -5.464 1.00 96.62 88 LEU A O 1
ATOM 630 N N . ASP A 1 89 ? -6.453 5.519 -5.373 1.00 97.31 89 ASP A N 1
ATOM 631 C CA . ASP A 1 89 ? -7.468 6.507 -4.993 1.00 97.31 89 ASP A CA 1
ATOM 632 C C . ASP A 1 89 ? -7.277 7.025 -3.556 1.00 97.31 89 ASP A C 1
ATOM 634 O O . ASP A 1 89 ? -7.756 8.106 -3.208 1.00 97.31 89 ASP A O 1
ATOM 638 N N . TYR A 1 90 ? -6.575 6.261 -2.715 1.00 97.75 90 TYR A N 1
ATOM 639 C CA . TYR A 1 90 ? -6.242 6.636 -1.342 1.00 97.75 90 TYR A CA 1
ATOM 640 C C . TYR A 1 90 ? -4.911 7.384 -1.214 1.00 97.75 90 TYR A C 1
ATOM 642 O O . TYR A 1 90 ? -4.768 8.268 -0.364 1.00 97.75 90 TYR A O 1
ATOM 650 N N . LEU A 1 91 ? -3.909 7.009 -2.013 1.00 96.94 91 LEU A N 1
ATOM 651 C CA . LEU A 1 91 ? -2.573 7.589 -1.944 1.00 96.94 91 LEU A CA 1
ATOM 652 C C . LEU A 1 91 ? -2.385 8.731 -2.956 1.00 96.94 91 LEU A C 1
ATOM 654 O O . LEU A 1 91 ? -2.824 8.624 -4.092 1.00 96.94 91 LEU A O 1
ATOM 658 N N . PRO A 1 92 ? -1.621 9.781 -2.608 1.00 96.56 92 PRO A N 1
ATOM 659 C CA . PRO A 1 92 ? -1.035 10.044 -1.295 1.00 96.56 92 PRO A CA 1
ATOM 660 C C . PRO A 1 92 ? -2.087 10.519 -0.281 1.00 96.56 92 PRO A C 1
ATOM 662 O O . PRO A 1 92 ? -2.890 11.407 -0.569 1.00 96.56 92 PRO A O 1
ATOM 665 N N . ALA A 1 93 ? -2.028 9.986 0.942 1.00 95.31 93 ALA A N 1
ATOM 666 C CA . ALA A 1 93 ? -2.921 10.428 2.005 1.00 95.31 93 ALA A CA 1
ATOM 667 C C . ALA A 1 93 ? -2.461 11.783 2.566 1.00 95.31 93 ALA A C 1
ATOM 669 O O . ALA A 1 93 ? -1.267 12.086 2.652 1.00 95.31 93 ALA A O 1
ATOM 670 N N . SER A 1 94 ? -3.422 12.599 2.989 1.00 91.06 94 SER A N 1
ATOM 671 C CA . SER A 1 94 ? -3.190 13.933 3.550 1.00 91.06 94 SER A CA 1
ATOM 672 C C . SER A 1 94 ? -3.955 14.124 4.865 1.00 91.06 94 SER A C 1
ATOM 674 O O . SER A 1 94 ? -4.765 13.282 5.245 1.00 91.06 94 SER A O 1
ATOM 676 N N . GLY A 1 95 ? -3.682 15.215 5.586 1.00 93.50 95 GLY A N 1
ATOM 677 C CA . GLY A 1 95 ? -4.291 15.504 6.891 1.00 93.50 95 GLY A CA 1
ATOM 678 C C . GLY A 1 95 ? -3.415 15.123 8.090 1.00 93.50 95 GLY A C 1
ATOM 679 O O . GLY A 1 95 ? -2.316 14.588 7.940 1.00 93.50 95 GLY A O 1
ATOM 680 N N . GLY A 1 96 ? -3.887 15.456 9.294 1.00 94.12 96 GLY A N 1
ATOM 681 C CA . GLY A 1 96 ? -3.165 15.175 10.538 1.00 94.12 96 GLY A CA 1
ATOM 682 C C . GLY A 1 96 ? -3.098 13.673 10.850 1.00 94.12 96 GLY A C 1
ATOM 683 O O . GLY A 1 96 ? -4.007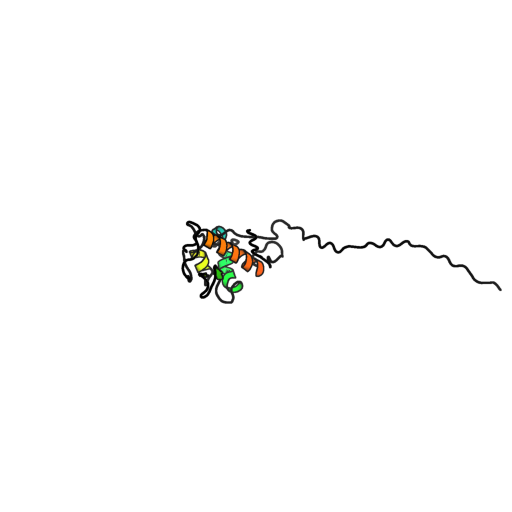 12.940 10.466 1.00 94.12 96 GLY A O 1
ATOM 684 N N . PRO A 1 97 ? -2.036 13.198 11.523 1.00 94.44 97 PRO A N 1
ATOM 685 C CA . PRO A 1 97 ? -1.968 11.819 11.990 1.00 94.44 97 PRO A CA 1
ATOM 686 C C . PRO A 1 97 ? -2.947 11.598 13.153 1.00 94.44 97 PRO A C 1
ATOM 688 O O . PRO A 1 97 ? -2.924 12.353 14.124 1.00 94.44 97 PRO A O 1
ATOM 691 N N . ASP A 1 98 ? -3.762 10.549 13.068 1.00 94.00 98 ASP A N 1
ATOM 692 C CA . ASP A 1 98 ? -4.738 10.149 14.096 1.00 94.00 98 ASP A CA 1
ATOM 693 C C . ASP A 1 98 ? -4.951 8.615 14.048 1.00 94.00 98 ASP A C 1
ATOM 695 O O . ASP A 1 98 ? -4.546 7.971 13.072 1.00 94.00 98 ASP A O 1
ATOM 699 N N . PRO A 1 99 ? -5.554 7.961 15.056 1.00 93.31 99 PRO A N 1
ATOM 700 C CA . PRO A 1 99 ? -5.975 6.571 14.933 1.00 93.31 99 PRO A CA 1
ATOM 701 C C . PRO A 1 99 ? -7.113 6.391 13.921 1.00 93.31 99 PRO A C 1
ATOM 703 O O . PRO A 1 99 ? -7.902 7.301 13.652 1.00 93.31 99 PRO A O 1
ATOM 706 N N . LEU A 1 100 ? -7.245 5.173 13.394 1.00 94.69 100 LEU A N 1
ATOM 707 C CA . LEU A 1 100 ? -8.478 4.755 12.729 1.00 94.69 100 LEU A CA 1
ATOM 708 C C . LEU A 1 100 ? -9.628 4.747 13.744 1.00 94.69 100 LEU A C 1
ATOM 710 O O . LEU A 1 100 ? -9.427 4.409 14.909 1.00 94.69 100 LEU A O 1
ATOM 714 N N . ASN A 1 101 ? -10.822 5.134 13.303 1.00 94.31 101 ASN A N 1
ATOM 715 C CA . ASN A 1 101 ? -12.018 5.233 14.146 1.00 94.31 101 ASN A CA 1
ATOM 716 C C . ASN A 1 101 ? -13.163 4.303 13.710 1.00 94.31 101 ASN A C 1
ATOM 718 O O . ASN A 1 101 ? -14.205 4.280 14.362 1.00 94.31 101 ASN A O 1
ATOM 722 N N . GLN A 1 102 ? -12.979 3.577 12.607 1.00 93.50 102 GLN A N 1
ATOM 723 C CA . GLN A 1 102 ? -13.915 2.600 12.064 1.00 93.50 102 GLN A CA 1
ATOM 724 C C . GLN A 1 102 ? -13.193 1.674 11.080 1.00 93.50 102 GLN A C 1
ATOM 726 O O . GLN A 1 102 ? -12.137 2.037 10.553 1.00 93.50 102 GLN A O 1
ATOM 731 N N . ASP A 1 103 ? -13.785 0.512 10.809 1.00 95.88 103 ASP A N 1
ATOM 732 C CA . ASP A 1 103 ? -13.365 -0.341 9.701 1.00 95.88 103 ASP A CA 1
ATOM 733 C C . ASP A 1 103 ? -13.819 0.245 8.362 1.00 95.88 103 ASP A C 1
ATOM 735 O O . ASP A 1 103 ? -14.947 0.725 8.219 1.00 95.88 103 ASP A O 1
ATOM 739 N N . LEU A 1 104 ? -12.930 0.208 7.376 1.00 96.38 104 LEU A N 1
ATOM 740 C CA . LEU A 1 104 ? -13.114 0.830 6.072 1.00 96.38 104 LEU A CA 1
ATOM 741 C C . LEU A 1 104 ? -12.758 -0.151 4.957 1.00 96.38 104 LEU A C 1
ATOM 743 O O . LEU A 1 104 ? -11.739 -0.834 5.021 1.00 96.38 104 LEU A O 1
ATOM 747 N N . LEU A 1 105 ? -13.580 -0.166 3.909 1.00 97.25 105 LEU A N 1
ATOM 748 C CA . LEU A 1 105 ? -13.346 -0.920 2.681 1.00 97.25 105 LEU A CA 1
ATOM 749 C C . LEU A 1 105 ? -13.186 0.064 1.523 1.00 97.25 105 LEU A C 1
ATOM 751 O O . LEU A 1 105 ? -14.081 0.873 1.286 1.00 97.25 105 LEU A O 1
ATOM 755 N N . ASP A 1 106 ? -12.042 -0.002 0.849 1.00 97.62 106 ASP A N 1
ATOM 756 C CA . ASP A 1 106 ? -11.625 0.876 -0.247 1.00 97.62 106 ASP A CA 1
ATOM 757 C C . ASP A 1 106 ? -11.831 2.383 0.039 1.00 97.62 106 ASP A C 1
ATOM 759 O O . ASP A 1 106 ? -12.443 3.098 -0.761 1.00 97.62 106 ASP A O 1
ATOM 763 N N . PRO A 1 107 ? -11.363 2.907 1.193 1.00 97.25 107 PRO A N 1
ATOM 764 C CA . PRO A 1 107 ? -11.523 4.322 1.506 1.00 97.25 107 PRO A CA 1
ATOM 765 C C . PRO A 1 107 ? -10.624 5.196 0.627 1.00 97.25 107 PRO A C 1
ATOM 767 O O . PRO A 1 107 ? -9.445 4.908 0.463 1.00 97.25 107 PRO A O 1
ATOM 770 N N . THR A 1 108 ? -11.123 6.349 0.179 1.00 97.31 108 THR A N 1
ATOM 771 C CA . THR A 1 108 ? -10.284 7.383 -0.467 1.00 97.31 108 THR A CA 1
ATOM 772 C C . THR A 1 108 ? -9.633 8.336 0.544 1.00 97.31 108 THR A C 1
ATOM 774 O O . THR A 1 108 ? -8.734 9.101 0.216 1.00 97.31 108 THR A O 1
ATOM 777 N N . SER A 1 109 ? -10.084 8.312 1.802 1.00 96.31 109 SER A N 1
ATOM 778 C CA . SER A 1 109 ? -9.458 9.011 2.929 1.00 96.31 109 SER A CA 1
ATOM 779 C C . SER A 1 109 ? -9.836 8.343 4.253 1.00 96.31 109 SER A C 1
ATOM 781 O O . SER A 1 109 ? -10.862 7.673 4.355 1.00 96.31 109 SER A O 1
ATOM 783 N N . THR A 1 110 ? -9.011 8.528 5.283 1.00 96.62 110 THR A N 1
ATOM 784 C CA . THR A 1 110 ? -9.227 7.959 6.625 1.00 96.62 110 THR A CA 1
ATOM 785 C C . THR A 1 110 ? -8.926 8.997 7.698 1.00 96.62 110 THR A C 1
ATOM 787 O O . THR A 1 110 ? -8.120 9.893 7.443 1.00 96.62 110 THR A O 1
ATOM 790 N N . SER A 1 111 ? -9.448 8.818 8.918 1.00 95.31 111 SER A N 1
ATOM 791 C CA . SER A 1 111 ? -9.054 9.636 10.081 1.00 95.31 111 SER A CA 1
ATOM 792 C C . SER A 1 111 ? -7.542 9.633 10.310 1.00 95.31 111 SER A C 1
ATOM 794 O O . SER A 1 111 ? -6.987 10.642 10.720 1.00 95.31 111 SER A O 1
ATOM 796 N N . SER A 1 112 ? -6.860 8.543 9.946 1.00 93.56 112 SER A N 1
ATOM 797 C CA . SER A 1 112 ? -5.415 8.414 10.133 1.00 93.56 112 SER A CA 1
ATOM 798 C C . SER A 1 112 ? -4.529 9.291 9.243 1.00 93.56 112 SER A C 1
ATOM 800 O O . SER A 1 112 ? -3.315 9.326 9.447 1.00 93.56 112 SER A O 1
ATOM 802 N N . GLY A 1 113 ? -5.112 10.026 8.290 1.00 95.38 113 GLY A N 1
ATOM 803 C CA . GLY A 1 113 ? -4.417 11.030 7.483 1.00 95.38 113 GLY A CA 1
ATOM 804 C C . GLY A 1 113 ? -3.081 10.552 6.905 1.00 95.38 113 GLY A C 1
ATOM 805 O O . GLY A 1 113 ? -2.973 9.437 6.391 1.00 95.38 113 GLY A O 1
ATOM 806 N N . VAL A 1 114 ? -2.036 11.382 7.026 1.00 95.56 114 VAL A N 1
ATOM 807 C CA . VAL A 1 114 ? -0.680 11.050 6.540 1.00 95.56 114 VAL A CA 1
ATOM 808 C C . VAL A 1 114 ? -0.126 9.771 7.180 1.00 95.56 114 VAL A C 1
ATOM 810 O O . VAL A 1 114 ? 0.603 9.037 6.514 1.00 95.56 114 VAL A O 1
ATOM 813 N N . LEU A 1 115 ? -0.469 9.460 8.437 1.00 94.62 115 LEU A N 1
ATOM 814 C CA . LEU A 1 115 ? -0.008 8.226 9.080 1.00 94.62 115 LEU A CA 1
ATOM 815 C C . LEU A 1 115 ? -0.535 6.994 8.334 1.00 94.62 115 LEU A C 1
ATOM 817 O O . LEU A 1 115 ? 0.247 6.094 8.037 1.00 94.62 115 LEU A O 1
ATOM 821 N N . GLY A 1 116 ? -1.819 6.975 7.976 1.00 95.12 116 GLY A N 1
ATOM 822 C CA . GLY A 1 116 ? -2.413 5.873 7.216 1.00 95.12 116 GLY A CA 1
ATOM 823 C C . GLY A 1 116 ? -1.745 5.661 5.859 1.00 95.12 116 GLY A C 1
ATOM 824 O O . GLY A 1 116 ? -1.378 4.534 5.519 1.00 95.12 116 GLY A O 1
ATOM 825 N N . GLY A 1 117 ? -1.479 6.748 5.128 1.00 96.00 117 GLY A N 1
ATOM 826 C CA . GLY A 1 117 ? -0.776 6.684 3.844 1.00 96.00 117 GLY A CA 1
ATOM 827 C C . GLY A 1 117 ? 0.654 6.156 3.957 1.00 96.00 117 GLY A C 1
ATOM 828 O O . GLY A 1 117 ? 1.071 5.303 3.171 1.00 96.00 117 GLY A O 1
ATOM 829 N N . GLN A 1 118 ? 1.399 6.592 4.976 1.00 96.44 118 GLN A N 1
ATOM 830 C CA . GLN A 1 118 ? 2.760 6.110 5.231 1.00 96.44 118 GLN A CA 1
ATOM 831 C C . GLN A 1 118 ? 2.785 4.637 5.655 1.00 96.44 118 GLN A C 1
ATOM 833 O O . GLN A 1 118 ? 3.646 3.883 5.200 1.00 96.44 118 GLN A O 1
ATOM 838 N N . VAL A 1 119 ? 1.836 4.197 6.489 1.00 95.81 119 VAL A N 1
ATOM 839 C CA . VAL A 1 119 ? 1.744 2.788 6.902 1.00 95.81 119 VAL A CA 1
ATOM 840 C C . VAL A 1 119 ? 1.357 1.900 5.719 1.00 95.81 119 VAL A C 1
ATOM 842 O O . VAL A 1 119 ? 1.951 0.833 5.552 1.00 95.81 119 VAL A O 1
ATOM 845 N N . LEU A 1 120 ? 0.441 2.341 4.851 1.00 96.81 120 LEU A N 1
ATOM 846 C CA . LEU A 1 120 ? 0.124 1.610 3.624 1.00 96.81 120 LEU A CA 1
ATOM 847 C C . LEU A 1 120 ? 1.338 1.525 2.692 1.00 96.81 120 LEU A C 1
ATOM 849 O O . LEU A 1 120 ? 1.684 0.436 2.243 1.00 96.81 120 LEU A O 1
ATOM 853 N N . ALA A 1 121 ? 2.043 2.633 2.455 1.00 95.69 121 ALA A N 1
ATOM 854 C CA . ALA A 1 121 ? 3.258 2.639 1.640 1.00 95.69 121 ALA A CA 1
ATOM 855 C C . ALA A 1 121 ? 4.343 1.708 2.204 1.00 95.69 121 ALA A C 1
ATOM 857 O O . ALA A 1 121 ? 4.989 0.968 1.460 1.00 95.69 121 ALA A O 1
ATOM 858 N N . LEU A 1 122 ? 4.523 1.700 3.527 1.00 94.31 122 LEU A N 1
ATOM 859 C CA . LEU A 1 122 ? 5.421 0.772 4.210 1.00 94.31 122 LEU A CA 1
ATOM 860 C C . LEU A 1 122 ? 5.001 -0.683 3.981 1.00 94.31 122 LEU A C 1
ATOM 862 O O . LEU A 1 122 ? 5.847 -1.524 3.673 1.00 94.31 122 LEU A O 1
ATOM 866 N N . ARG A 1 123 ? 3.705 -0.980 4.100 1.00 95.50 123 ARG A N 1
ATOM 867 C CA . ARG A 1 123 ? 3.163 -2.318 3.863 1.00 95.50 123 ARG A CA 1
ATOM 868 C C . ARG A 1 123 ? 3.415 -2.779 2.426 1.00 95.50 123 ARG A C 1
ATOM 870 O O . ARG A 1 123 ? 3.949 -3.870 2.237 1.00 95.50 123 ARG A O 1
ATOM 877 N N . LEU A 1 124 ? 3.134 -1.924 1.438 1.00 95.06 124 LEU A N 1
ATOM 878 C CA . LEU A 1 124 ? 3.432 -2.178 0.025 1.00 95.06 124 LEU A CA 1
ATOM 879 C C . LEU A 1 124 ? 4.925 -2.449 -0.189 1.00 95.06 124 LEU A C 1
ATOM 881 O O . LEU A 1 124 ? 5.276 -3.408 -0.870 1.00 95.06 124 LEU A O 1
ATOM 885 N N . ASN A 1 125 ? 5.808 -1.664 0.437 1.00 93.88 125 ASN A N 1
ATOM 886 C CA . ASN A 1 125 ? 7.250 -1.879 0.334 1.00 93.88 125 ASN A CA 1
ATOM 887 C C . ASN A 1 125 ? 7.665 -3.272 0.820 1.00 93.88 125 ASN A C 1
ATOM 889 O O . ASN A 1 125 ? 8.408 -3.967 0.133 1.00 93.88 125 ASN A O 1
ATOM 893 N N . VAL A 1 126 ? 7.168 -3.703 1.981 1.00 90.81 126 VAL A N 1
ATOM 894 C CA . VAL A 1 126 ? 7.481 -5.031 2.531 1.00 90.81 126 VAL A CA 1
ATOM 895 C C . VAL A 1 126 ? 6.941 -6.139 1.629 1.00 90.81 126 VAL A C 1
ATOM 897 O O . VAL A 1 126 ? 7.685 -7.054 1.268 1.00 90.81 126 VAL A O 1
ATOM 900 N N . ASP A 1 127 ? 5.675 -6.053 1.226 1.00 93.44 127 ASP A N 1
ATOM 901 C CA . ASP A 1 127 ? 5.010 -7.131 0.497 1.00 93.44 127 ASP A CA 1
ATOM 902 C C . ASP A 1 127 ? 5.515 -7.254 -0.948 1.00 93.44 127 ASP A C 1
ATOM 904 O O . ASP A 1 127 ? 5.835 -8.358 -1.396 1.00 93.44 127 ASP A O 1
ATOM 908 N N . PHE A 1 128 ? 5.712 -6.138 -1.658 1.00 91.94 128 PHE A N 1
ATOM 909 C CA . PHE A 1 128 ? 6.285 -6.158 -3.009 1.00 91.94 128 PHE A CA 1
ATOM 910 C C . PHE A 1 128 ? 7.755 -6.581 -2.995 1.00 91.94 128 PHE A C 1
ATOM 912 O O . PHE A 1 128 ? 8.201 -7.283 -3.907 1.00 91.94 128 PHE A O 1
ATOM 919 N N . ASN A 1 129 ? 8.523 -6.211 -1.966 1.00 89.00 129 ASN A N 1
ATOM 920 C CA . ASN A 1 129 ? 9.893 -6.694 -1.826 1.00 89.00 129 ASN A CA 1
ATOM 921 C C . ASN A 1 129 ? 9.920 -8.198 -1.528 1.00 89.00 129 ASN A C 1
ATOM 923 O O . ASN A 1 129 ? 10.771 -8.912 -2.056 1.00 89.00 129 ASN A O 1
ATOM 927 N N . LYS A 1 130 ? 9.009 -8.701 -0.688 1.00 87.81 130 LYS A N 1
ATOM 928 C CA . LYS A 1 130 ? 8.884 -10.135 -0.393 1.00 87.81 130 LYS A CA 1
ATOM 929 C C . LYS A 1 130 ? 8.489 -10.937 -1.634 1.00 87.81 130 LYS A C 1
ATOM 931 O O . LYS A 1 130 ? 9.005 -12.032 -1.832 1.00 87.81 130 LYS A O 1
ATOM 936 N N . ALA A 1 131 ? 7.621 -10.381 -2.474 1.00 87.81 131 ALA A N 1
ATOM 937 C CA . ALA A 1 131 ? 7.236 -10.968 -3.753 1.00 87.81 131 ALA A CA 1
ATOM 938 C C . ALA A 1 131 ? 8.324 -10.842 -4.842 1.00 87.81 131 ALA A C 1
ATOM 940 O O . ALA A 1 1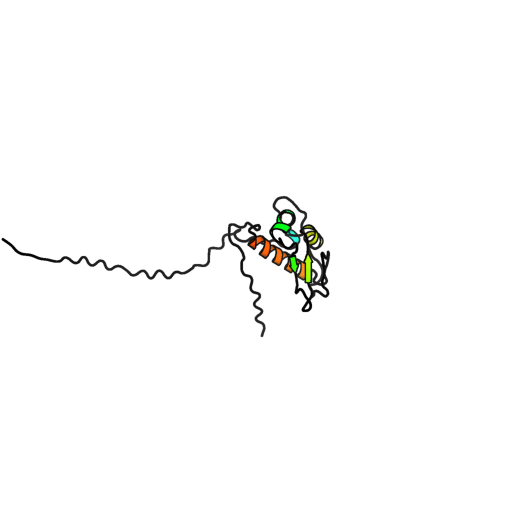31 ? 8.182 -11.414 -5.919 1.00 87.81 131 ALA A O 1
ATOM 9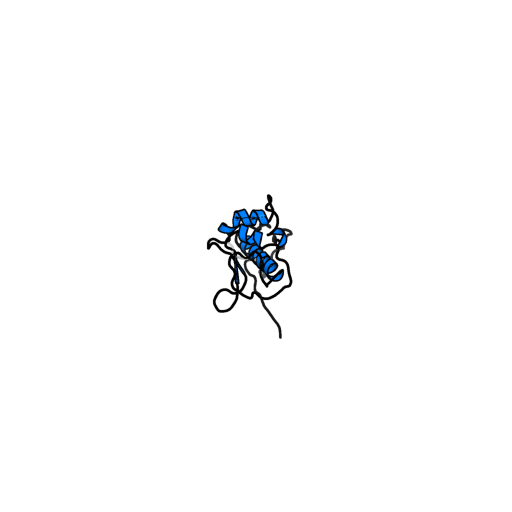41 N N . GLY A 1 132 ? 9.420 -10.120 -4.573 1.00 86.44 132 GLY A N 1
ATOM 942 C CA . GLY A 1 132 ? 10.529 -9.937 -5.513 1.00 86.44 132 GLY A CA 1
ATOM 943 C C . GLY A 1 132 ? 10.259 -8.912 -6.617 1.00 86.44 132 GLY A C 1
ATOM 944 O O . GLY A 1 132 ? 10.982 -8.886 -7.609 1.00 86.44 132 GLY A O 1
ATOM 945 N N . TYR A 1 133 ? 9.237 -8.069 -6.456 1.00 86.25 133 TYR A N 1
ATOM 946 C CA . TYR A 1 133 ? 8.883 -7.025 -7.419 1.00 86.25 133 TYR A CA 1
ATOM 947 C C . TYR A 1 133 ? 9.615 -5.704 -7.173 1.00 86.25 133 TYR A C 1
ATOM 949 O O . TYR A 1 133 ? 9.783 -4.925 -8.110 1.00 86.25 133 TYR A O 1
ATOM 957 N N . LEU A 1 134 ? 10.117 -5.468 -5.955 1.00 76.75 134 LEU A N 1
ATOM 958 C CA . LEU A 1 134 ? 11.056 -4.373 -5.695 1.00 76.75 134 LEU A CA 1
ATOM 959 C C . LEU A 1 134 ? 12.470 -4.845 -6.010 1.00 76.75 134 LEU A C 1
ATOM 961 O O . LEU A 1 134 ? 13.199 -5.342 -5.155 1.00 76.75 134 LEU A O 1
ATOM 965 N N . VAL A 1 135 ? 12.846 -4.737 -7.280 1.00 61.81 135 VAL A N 1
ATOM 966 C CA . VAL A 1 135 ? 14.183 -5.114 -7.741 1.00 61.81 135 VAL A CA 1
ATOM 967 C C . VAL A 1 135 ? 15.174 -3.978 -7.525 1.00 61.81 135 VAL A C 1
ATOM 969 O O . VAL A 1 135 ? 15.552 -3.257 -8.443 1.00 61.81 135 VAL A O 1
ATOM 972 N N . GLY A 1 136 ? 15.660 -3.894 -6.290 1.00 51.38 136 GLY A N 1
ATOM 973 C CA . GLY A 1 136 ? 17.097 -3.793 -6.087 1.00 51.38 136 GLY A CA 1
ATOM 974 C C . GLY A 1 136 ? 17.711 -5.197 -6.142 1.00 51.38 136 GLY A C 1
ATOM 975 O O . GLY A 1 136 ? 17.009 -6.171 -5.889 1.00 51.38 136 GLY A O 1
ATOM 976 N N . ARG A 1 137 ? 18.973 -5.379 -6.545 1.00 41.50 137 ARG A N 1
ATOM 977 C CA . ARG A 1 137 ? 19.551 -6.730 -6.740 1.00 41.50 137 ARG A CA 1
ATOM 978 C C . ARG A 1 137 ? 19.382 -7.637 -5.492 1.00 41.50 137 ARG A C 1
ATOM 980 O O . ARG A 1 137 ? 20.154 -7.537 -4.551 1.00 41.50 137 ARG A O 1
ATOM 987 N N . MET A 1 138 ? 18.432 -8.577 -5.571 1.00 46.06 138 MET A N 1
ATOM 988 C CA . MET A 1 138 ? 18.334 -9.879 -4.884 1.00 46.06 138 MET A CA 1
ATOM 989 C C . MET A 1 138 ? 18.464 -9.955 -3.341 1.00 46.06 138 MET A C 1
ATOM 991 O O . MET A 1 138 ? 19.233 -10.795 -2.894 1.00 46.06 138 MET A O 1
ATOM 995 N N . ILE A 1 139 ? 17.689 -9.238 -2.506 1.00 46.78 139 ILE A N 1
ATOM 996 C CA . ILE A 1 139 ? 17.394 -9.708 -1.120 1.00 46.78 139 ILE A CA 1
ATOM 997 C C . ILE A 1 139 ? 15.968 -9.308 -0.670 1.00 46.78 139 ILE A C 1
ATOM 999 O O . ILE A 1 139 ? 15.568 -8.149 -0.754 1.00 46.78 139 ILE A O 1
ATOM 1003 N N . ALA A 1 140 ? 15.192 -10.273 -0.156 1.00 47.44 140 ALA A N 1
ATOM 1004 C CA . ALA A 1 140 ? 13.875 -10.038 0.444 1.00 47.44 140 ALA A CA 1
ATOM 1005 C C . ALA A 1 140 ? 13.992 -9.380 1.843 1.00 47.44 140 ALA A C 1
ATOM 1007 O O . ALA A 1 140 ? 14.712 -9.900 2.693 1.00 47.44 140 ALA A O 1
ATOM 1008 N N . ILE A 1 141 ? 13.260 -8.297 2.136 1.00 54.41 141 ILE A N 1
ATOM 1009 C CA . ILE A 1 141 ? 13.093 -7.749 3.494 1.00 54.41 141 ILE A CA 1
ATOM 1010 C C . ILE A 1 141 ? 12.113 -8.665 4.238 1.00 54.41 141 ILE A C 1
ATOM 1012 O O . ILE A 1 141 ? 10.914 -8.419 4.308 1.00 54.41 141 ILE A O 1
ATOM 1016 N N . SER A 1 142 ? 12.610 -9.800 4.723 1.00 53.56 142 SER A N 1
ATOM 1017 C CA . SER A 1 142 ? 11.777 -10.885 5.256 1.00 53.56 142 SER A CA 1
ATOM 1018 C C . SER A 1 142 ? 11.464 -10.783 6.754 1.00 53.56 142 SER A C 1
ATOM 1020 O O . SER A 1 142 ? 10.877 -11.713 7.302 1.00 53.56 142 SER A O 1
ATOM 1022 N N . HIS A 1 143 ? 11.840 -9.700 7.444 1.00 43.28 143 HIS A N 1
ATOM 1023 C CA . HIS A 1 143 ? 11.593 -9.583 8.884 1.00 43.28 143 HIS A CA 1
ATOM 1024 C C . HIS A 1 143 ? 11.587 -8.122 9.364 1.00 43.28 143 HIS A C 1
ATOM 1026 O O . HIS A 1 143 ? 12.642 -7.499 9.462 1.00 43.28 143 HIS A O 1
ATOM 1032 N N . LEU A 1 144 ? 10.406 -7.587 9.693 1.00 45.16 144 LEU A N 1
ATOM 1033 C CA . LEU A 1 144 ? 10.252 -6.327 10.428 1.00 45.16 144 LEU A CA 1
ATOM 1034 C C . LEU A 1 144 ? 9.657 -6.643 11.808 1.00 45.16 144 LEU A C 1
ATOM 1036 O O . LEU A 1 144 ? 8.542 -7.153 11.895 1.00 45.16 144 LEU A O 1
ATOM 1040 N N . VAL A 1 145 ? 10.405 -6.358 12.877 1.00 46.38 145 VAL A N 1
ATOM 1041 C CA . VAL A 1 145 ? 9.941 -6.450 14.273 1.00 46.38 145 VAL A CA 1
ATOM 1042 C C . VAL A 1 145 ? 9.726 -5.034 14.786 1.00 46.38 145 VAL A C 1
ATOM 1044 O O . VAL A 1 145 ? 10.681 -4.263 14.872 1.00 46.38 145 VAL A O 1
ATOM 1047 N N . PHE A 1 146 ? 8.495 -4.694 15.167 1.00 40.09 146 PHE A N 1
ATOM 1048 C CA . PHE A 1 146 ? 8.234 -3.493 15.957 1.00 40.09 146 PHE A CA 1
ATOM 1049 C C . PHE A 1 146 ? 8.546 -3.802 17.423 1.00 40.09 146 PHE A C 1
ATOM 1051 O O . PHE A 1 146 ? 7.719 -4.357 18.141 1.00 40.09 146 PHE A O 1
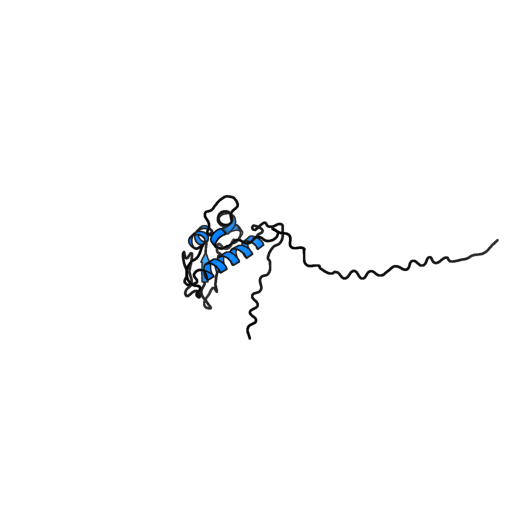ATOM 1058 N N . ALA A 1 147 ? 9.758 -3.478 17.868 1.00 36.31 147 ALA A N 1
ATOM 1059 C CA . ALA A 1 147 ? 10.080 -3.456 19.288 1.00 36.31 147 ALA A CA 1
ATOM 1060 C C . ALA A 1 147 ? 9.811 -2.043 19.821 1.00 36.31 147 ALA A C 1
ATOM 1062 O O . ALA A 1 147 ? 10.590 -1.125 19.575 1.00 36.31 147 ALA A O 1
ATOM 1063 N N . SER A 1 148 ? 8.700 -1.860 20.539 1.00 46.94 148 SER A N 1
ATOM 1064 C CA . SER A 1 148 ? 8.535 -0.691 21.404 1.00 46.94 148 SER A CA 1
ATOM 1065 C C . SER A 1 148 ? 9.218 -0.995 22.731 1.00 46.94 148 SER A C 1
ATOM 1067 O O . SER A 1 148 ? 8.725 -1.797 23.521 1.00 46.94 148 SER A O 1
ATOM 1069 N N . THR A 1 149 ? 10.372 -0.380 22.971 1.00 49.78 149 THR A N 1
ATOM 1070 C CA . THR A 1 149 ? 10.922 -0.252 24.321 1.00 49.78 149 THR A CA 1
ATOM 1071 C C . THR A 1 149 ? 10.620 1.159 24.799 1.00 49.78 149 THR A C 1
ATOM 1073 O O . THR A 1 149 ? 11.372 2.084 24.497 1.00 49.78 149 THR A O 1
ATOM 1076 N N . HIS A 1 150 ? 9.512 1.331 25.514 1.00 41.78 150 HIS A N 1
ATOM 1077 C CA . HIS A 1 150 ? 9.315 2.506 26.358 1.00 41.78 150 HIS A CA 1
ATOM 1078 C C . HIS A 1 150 ? 9.264 2.049 27.823 1.00 41.78 150 HIS A C 1
ATOM 1080 O O . HIS A 1 150 ? 8.580 1.059 28.097 1.00 41.78 150 HIS A O 1
ATOM 1086 N N . PRO A 1 151 ? 10.015 2.697 28.736 1.00 47.09 151 PRO A N 1
ATOM 1087 C CA . PRO A 1 151 ? 9.743 2.622 30.168 1.00 47.09 151 PRO A CA 1
ATOM 1088 C C . PRO A 1 151 ? 8.420 3.311 30.527 1.00 47.09 151 PRO A C 1
ATOM 1090 O O . PRO A 1 151 ? 8.012 4.240 29.791 1.00 47.09 151 PRO A O 1
#